Protein AF-A0A2H9QUG7-F1 (afdb_monomer_lite)

pLDDT: mean 70.76, std 16.87, range [34.12, 91.94]

Sequence (78 aa):
MKNENIILQEKTWANIKTRFQYGMTYIRVYLTDKRIYGKSFLIPIKIFDFPFSDIQETEVKGNRLRIRWSKGKISVWL

Secondary structure (DSSP, 8-state):
-------------------EEETTEEEEEEE-SSEEEEEESSS--EEEEEEGGGEEEEEEETTEEEEEETTEEEEEE-

Structure (mmCIF, N/CA/C/O backbone):
data_AF-A0A2H9QUG7-F1
#
_entry.id   AF-A0A2H9QUG7-F1
#
loop_
_atom_site.group_PDB
_atom_site.id
_atom_site.type_symbol
_atom_site.label_atom_id
_atom_site.label_alt_id
_atom_site.label_comp_id
_atom_site.label_asym_id
_atom_site.label_entity_id
_atom_site.label_seq_id
_atom_site.pdbx_PDB_ins_code
_atom_site.Cartn_x
_atom_site.Cartn_y
_atom_site.Cartn_z
_atom_site.occupancy
_atom_site.B_iso_or_equiv
_atom_site.auth_seq_id
_atom_site.auth_comp_id
_atom_site.auth_asym_id
_atom_site.auth_atom_id
_atom_site.pdbx_PDB_model_num
ATOM 1 N N . MET A 1 1 ? -33.271 -8.080 19.534 1.00 39.00 1 MET A N 1
ATOM 2 C CA . MET A 1 1 ? -31.850 -7.901 19.174 1.00 39.00 1 MET A CA 1
ATOM 3 C C . MET A 1 1 ? -31.616 -8.637 17.865 1.00 39.00 1 MET A C 1
ATOM 5 O O . MET A 1 1 ? -31.563 -9.859 17.872 1.00 39.00 1 MET A O 1
ATOM 9 N N . LYS A 1 2 ? -31.652 -7.927 16.731 1.00 35.62 2 LYS A N 1
ATOM 10 C CA . LYS A 1 2 ? -31.408 -8.523 15.412 1.00 35.62 2 LYS A CA 1
ATOM 11 C C . LYS A 1 2 ? -29.914 -8.407 15.126 1.00 35.62 2 LYS A C 1
ATOM 13 O O . LYS A 1 2 ? -29.391 -7.301 15.112 1.00 35.62 2 LYS A O 1
ATOM 18 N N . ASN A 1 3 ? -29.259 -9.552 14.938 1.00 41.44 3 ASN A N 1
ATOM 19 C CA . ASN A 1 3 ? -27.924 -9.631 14.361 1.00 41.44 3 ASN A CA 1
ATOM 20 C C 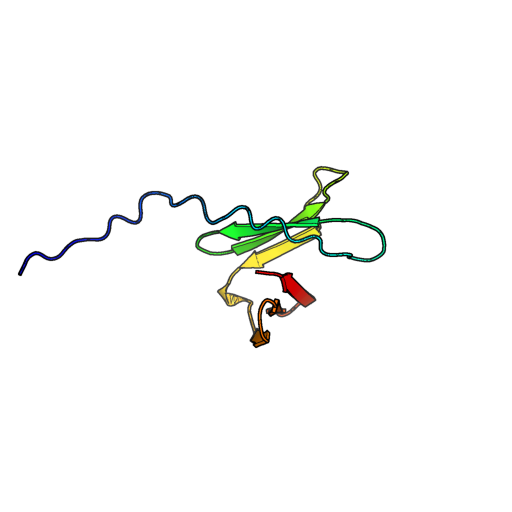. ASN A 1 3 ? -28.008 -9.107 12.930 1.00 41.44 3 ASN A C 1
ATOM 22 O O . ASN A 1 3 ? -28.395 -9.829 12.010 1.00 41.44 3 ASN A O 1
ATOM 26 N N . GLU A 1 4 ? -27.674 -7.837 12.756 1.00 39.88 4 GLU A N 1
ATOM 27 C CA . GLU A 1 4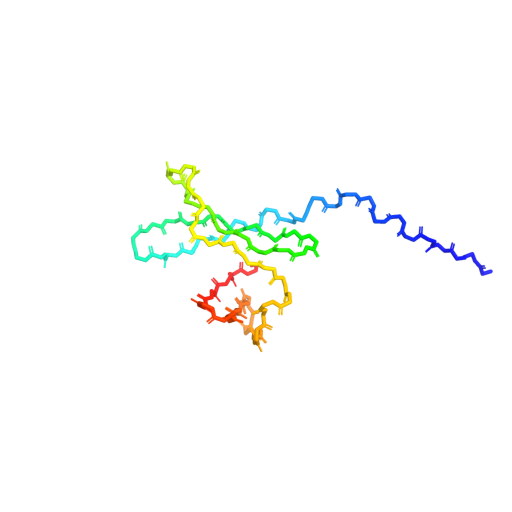 ? -27.381 -7.282 11.449 1.00 39.88 4 GLU A CA 1
ATOM 28 C C . GLU A 1 4 ? -26.037 -7.868 11.023 1.00 39.88 4 GLU A C 1
ATOM 30 O O . GLU A 1 4 ? -24.968 -7.352 11.339 1.00 39.88 4 GLU A O 1
ATOM 35 N N . ASN A 1 5 ? -26.101 -9.013 10.337 1.00 39.84 5 ASN A N 1
ATOM 36 C CA . ASN A 1 5 ? -25.062 -9.404 9.402 1.00 39.84 5 ASN A CA 1
ATOM 37 C C . ASN A 1 5 ? -24.902 -8.223 8.449 1.00 39.84 5 ASN A C 1
ATOM 39 O O . ASN A 1 5 ? -25.690 -8.055 7.517 1.00 39.84 5 ASN A O 1
ATOM 43 N N . ILE A 1 6 ? -23.913 -7.376 8.726 1.00 43.09 6 ILE A N 1
ATOM 44 C CA . ILE A 1 6 ? -23.439 -6.378 7.785 1.00 43.09 6 ILE A CA 1
ATOM 45 C C . ILE A 1 6 ? -22.867 -7.201 6.639 1.00 43.09 6 ILE A C 1
ATOM 47 O O . ILE A 1 6 ? -21.710 -7.616 6.658 1.00 43.09 6 ILE A O 1
ATOM 51 N N . ILE A 1 7 ? -23.718 -7.500 5.661 1.00 36.22 7 ILE A N 1
ATOM 52 C CA . ILE A 1 7 ? -23.284 -7.881 4.333 1.00 36.22 7 ILE A CA 1
ATOM 53 C C . ILE A 1 7 ? -22.416 -6.704 3.912 1.00 36.22 7 ILE A C 1
ATOM 55 O O . ILE A 1 7 ? -22.922 -5.619 3.619 1.00 36.22 7 ILE A O 1
ATOM 59 N N . LEU A 1 8 ? -21.099 -6.896 3.982 1.00 39.09 8 LEU A N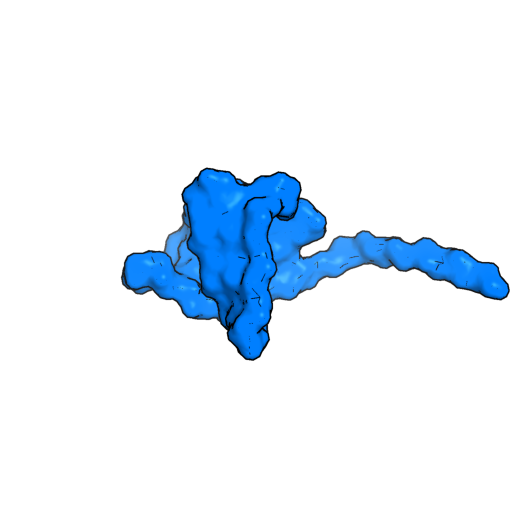 1
ATOM 60 C CA . LEU A 1 8 ? -20.120 -6.033 3.348 1.00 39.09 8 LEU A CA 1
ATOM 61 C C . LEU A 1 8 ? -20.365 -6.191 1.846 1.00 39.09 8 LEU A C 1
ATOM 63 O O . LEU A 1 8 ? -19.655 -6.919 1.161 1.00 39.09 8 LEU A O 1
ATOM 67 N N . GLN A 1 9 ? -21.444 -5.571 1.351 1.00 34.12 9 GLN A N 1
ATOM 68 C CA . GLN A 1 9 ? -21.592 -5.273 -0.062 1.00 34.12 9 GLN A CA 1
ATOM 69 C C . GLN A 1 9 ? -20.275 -4.651 -0.482 1.00 34.12 9 GLN A C 1
ATOM 71 O O . GLN A 1 9 ? -19.780 -3.807 0.266 1.00 34.12 9 GLN A O 1
ATOM 76 N N . GLU A 1 10 ? -19.734 -5.120 -1.607 1.00 42.66 10 GLU A N 1
ATOM 77 C CA . GLU A 1 10 ? -18.509 -4.688 -2.281 1.00 42.66 10 GLU A CA 1
ATOM 78 C C . GLU A 1 10 ? -18.387 -3.161 -2.274 1.00 42.66 10 GLU A C 1
ATOM 80 O O . GLU A 1 10 ? -18.705 -2.456 -3.232 1.00 42.66 10 GLU A O 1
ATOM 85 N N . LYS A 1 11 ? -17.983 -2.623 -1.125 1.00 41.72 11 LYS A N 1
ATOM 86 C CA . LYS A 1 11 ? -17.922 -1.202 -0.862 1.00 41.72 11 LYS A CA 1
ATOM 87 C C . LYS A 1 11 ? -16.694 -0.812 -1.638 1.00 41.72 11 LYS A C 1
ATOM 89 O O . LYS A 1 11 ? -15.589 -1.114 -1.212 1.00 41.72 11 LYS A O 1
ATOM 94 N N . THR A 1 12 ? -16.889 -0.235 -2.821 1.00 46.69 12 THR A N 1
ATOM 95 C CA . THR A 1 12 ? -15.843 0.420 -3.601 1.00 46.69 12 THR A CA 1
ATOM 96 C C . THR A 1 12 ? -15.086 1.344 -2.664 1.00 46.69 12 THR A C 1
ATOM 98 O O . THR A 1 12 ? -15.519 2.460 -2.372 1.00 46.69 12 THR A O 1
ATOM 101 N N . TRP A 1 13 ? -13.993 0.818 -2.125 1.00 50.66 13 TRP A N 1
ATOM 102 C CA . TRP A 1 13 ? -13.115 1.510 -1.214 1.00 50.66 13 TRP A CA 1
ATOM 103 C C . TRP A 1 13 ? -12.630 2.753 -1.937 1.00 50.66 13 TRP A C 1
ATOM 105 O O . TRP A 1 13 ? -12.264 2.705 -3.114 1.00 50.66 13 TRP A O 1
ATOM 115 N N . ALA A 1 14 ? -12.766 3.879 -1.242 1.00 52.47 14 ALA A N 1
ATOM 116 C CA . ALA A 1 14 ? -12.631 5.213 -1.786 1.00 52.47 14 ALA A CA 1
ATOM 117 C C . ALA A 1 14 ? -11.453 5.299 -2.769 1.00 52.47 14 ALA A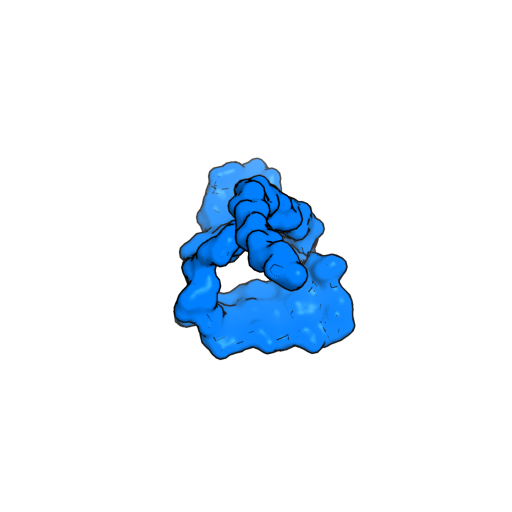 C 1
ATOM 119 O O . ALA A 1 14 ? -10.316 4.968 -2.431 1.00 52.47 14 ALA A O 1
ATOM 120 N N . ASN A 1 15 ? -11.719 5.770 -3.990 1.00 54.28 15 ASN A N 1
ATOM 121 C CA . ASN A 1 15 ? -10.679 6.272 -4.880 1.00 54.28 15 ASN A CA 1
ATOM 122 C C . ASN A 1 15 ? -10.052 7.501 -4.208 1.00 54.28 15 ASN A C 1
ATOM 124 O O . ASN A 1 15 ? -10.403 8.636 -4.541 1.00 54.28 15 ASN A O 1
ATOM 128 N N . ILE A 1 16 ? -9.163 7.293 -3.233 1.00 58.50 16 ILE A N 1
ATOM 129 C CA . ILE A 1 16 ? -8.465 8.379 -2.559 1.00 58.50 16 ILE A CA 1
ATOM 130 C C . ILE A 1 16 ? -7.485 8.956 -3.583 1.00 58.50 16 ILE A C 1
ATOM 132 O O . ILE A 1 16 ? -6.399 8.433 -3.841 1.00 58.50 16 ILE A O 1
ATOM 136 N N . LYS A 1 17 ? -7.902 10.045 -4.236 1.00 55.16 17 LYS A N 1
ATOM 137 C CA . LYS A 1 17 ? -7.078 10.792 -5.189 1.00 55.16 17 LYS A CA 1
ATOM 138 C C . LYS A 1 17 ? -6.053 11.624 -4.428 1.00 55.16 17 LYS A C 1
ATOM 140 O O . LYS A 1 17 ? -6.134 12.846 -4.388 1.00 55.16 17 LYS A O 1
ATOM 145 N N . THR A 1 18 ? -5.052 10.979 -3.849 1.00 55.41 18 THR A N 1
ATOM 146 C CA . THR A 1 18 ? -3.926 11.713 -3.276 1.00 55.41 18 THR A CA 1
ATOM 147 C C . THR A 1 18 ? -2.960 12.117 -4.370 1.00 55.41 18 THR A C 1
ATOM 149 O O . THR A 1 18 ? -2.437 11.255 -5.070 1.00 55.41 18 THR A O 1
ATOM 152 N N . ARG A 1 19 ? -2.667 13.414 -4.504 1.00 54.91 19 ARG A N 1
ATOM 153 C CA . ARG A 1 19 ? -1.514 13.887 -5.282 1.00 54.91 19 ARG A CA 1
ATOM 154 C C . ARG A 1 19 ? -0.240 13.503 -4.532 1.00 54.91 19 ARG A C 1
ATOM 156 O O . ARG A 1 19 ? 0.266 14.272 -3.723 1.00 54.91 19 ARG A O 1
ATOM 163 N N . PHE A 1 20 ? 0.253 12.294 -4.759 1.00 59.38 20 PHE A N 1
ATOM 164 C CA . PHE A 1 20 ? 1.555 11.883 -4.250 1.00 59.38 20 PHE A CA 1
ATOM 165 C C . PHE A 1 20 ? 2.608 12.135 -5.326 1.00 59.38 20 PHE A C 1
ATOM 167 O O . PHE A 1 20 ? 2.466 11.664 -6.454 1.00 59.38 20 PHE A O 1
ATOM 174 N N . GLN A 1 21 ? 3.629 12.913 -4.970 1.00 53.00 21 GLN A N 1
ATOM 175 C CA . GLN A 1 21 ? 4.796 13.161 -5.801 1.00 53.00 21 GLN A CA 1
ATOM 176 C C . GLN A 1 21 ? 5.828 12.070 -5.498 1.00 53.00 21 GLN A C 1
ATOM 178 O O . GLN A 1 21 ? 6.540 12.133 -4.498 1.00 53.00 21 GLN A O 1
ATOM 183 N N . TYR A 1 22 ? 5.880 11.044 -6.348 1.00 53.28 22 TYR A N 1
ATOM 184 C CA . TYR A 1 22 ? 6.988 10.090 -6.366 1.00 53.28 22 TYR A CA 1
ATOM 185 C C . TYR A 1 22 ? 7.946 10.527 -7.478 1.00 53.28 22 TYR A C 1
ATOM 187 O O . TYR A 1 22 ? 7.638 10.389 -8.664 1.00 53.28 22 TYR A O 1
ATOM 195 N N . GLY A 1 23 ? 9.057 11.170 -7.110 1.00 65.00 23 GLY A N 1
ATOM 196 C CA . GLY A 1 23 ? 9.906 11.878 -8.075 1.00 65.00 23 GLY A CA 1
ATOM 197 C C . GLY A 1 23 ? 9.183 13.090 -8.687 1.00 65.00 23 GLY A C 1
ATOM 198 O O . GLY A 1 23 ? 8.888 14.050 -7.982 1.00 65.00 23 GLY A O 1
ATOM 199 N N . M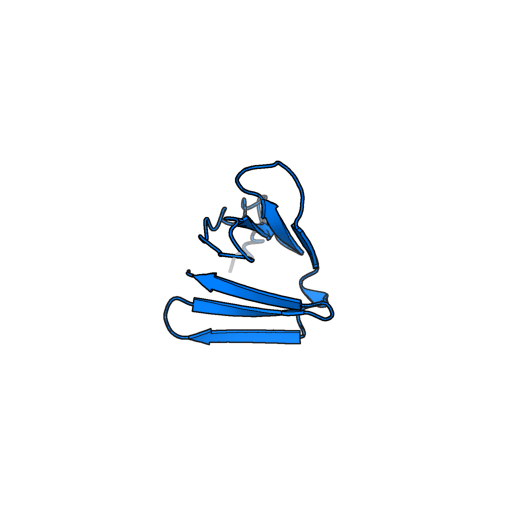ET A 1 24 ? 8.878 13.052 -9.989 1.00 61.03 24 MET A N 1
ATOM 200 C CA . MET A 1 24 ? 8.102 14.089 -10.706 1.00 61.03 24 MET A CA 1
ATOM 201 C C . MET A 1 24 ? 6.684 13.637 -11.102 1.00 61.03 24 MET A C 1
ATOM 203 O O . MET A 1 24 ? 5.960 14.387 -11.750 1.00 61.03 24 MET A O 1
ATOM 207 N N . THR A 1 25 ? 6.270 12.415 -10.749 1.00 61.12 25 THR A N 1
ATOM 208 C CA . THR A 1 25 ? 5.017 11.830 -11.257 1.00 61.12 25 THR A CA 1
ATOM 209 C C . THR A 1 25 ? 3.928 11.792 -10.192 1.00 61.12 25 THR A C 1
ATOM 211 O O . THR A 1 25 ? 4.173 11.413 -9.045 1.00 61.12 25 THR A O 1
ATOM 214 N N . TYR A 1 26 ? 2.705 12.143 -10.598 1.00 69.00 26 TYR A N 1
ATOM 215 C CA . TYR A 1 26 ? 1.493 11.971 -9.800 1.00 69.00 26 TYR A CA 1
ATOM 216 C C . TYR A 1 26 ? 1.001 10.525 -9.857 1.00 69.00 26 TYR A C 1
ATOM 218 O O . TYR A 1 26 ? 0.900 9.936 -10.936 1.00 69.00 26 TYR A O 1
ATOM 226 N N . ILE A 1 27 ? 0.633 9.968 -8.704 1.00 75.56 27 ILE A N 1
ATOM 227 C CA . ILE A 1 27 ? 0.106 8.601 -8.602 1.00 75.56 27 ILE A CA 1
ATOM 228 C C . ILE A 1 27 ? -1.293 8.608 -7.981 1.00 75.56 27 ILE A C 1
ATOM 230 O O . ILE A 1 27 ? -1.599 9.455 -7.148 1.00 75.56 27 ILE A O 1
ATOM 234 N N . ARG A 1 28 ? -2.147 7.662 -8.370 1.00 78.12 28 ARG A N 1
ATOM 235 C CA . ARG A 1 28 ? -3.420 7.375 -7.695 1.00 78.12 28 ARG A CA 1
ATOM 236 C C . ARG A 1 28 ? -3.232 6.189 -6.769 1.00 78.12 28 ARG A C 1
ATOM 238 O O . ARG A 1 28 ? -2.710 5.163 -7.205 1.00 78.12 28 ARG A O 1
ATOM 245 N N . VAL A 1 29 ? -3.677 6.329 -5.527 1.00 77.38 29 VAL A N 1
ATOM 246 C CA . VAL A 1 29 ? -3.615 5.269 -4.524 1.00 77.38 29 VAL A CA 1
ATOM 247 C C . VAL A 1 29 ? -4.999 4.662 -4.385 1.00 77.38 29 VAL A C 1
ATOM 249 O O . VAL A 1 29 ? -5.992 5.372 -4.262 1.00 77.38 29 VAL A O 1
ATOM 252 N N . TYR A 1 30 ? -5.048 3.342 -4.421 1.00 78.06 30 TYR A N 1
ATOM 253 C CA . TYR A 1 30 ? -6.261 2.570 -4.244 1.00 78.06 30 TYR A CA 1
ATOM 254 C C . TYR A 1 30 ? -6.069 1.719 -3.001 1.00 78.06 30 TYR A C 1
ATOM 256 O O . TYR A 1 30 ? -5.106 0.955 -2.907 1.00 78.06 30 TYR A O 1
ATOM 264 N N . LEU A 1 31 ? -6.980 1.880 -2.052 1.00 76.62 31 LEU A N 1
ATOM 265 C CA . LEU A 1 31 ? -7.129 0.970 -0.932 1.00 76.62 31 LEU A CA 1
ATOM 266 C C . LEU A 1 31 ? -8.278 0.042 -1.307 1.00 76.62 31 LEU A C 1
ATOM 268 O O . LEU A 1 31 ? -9.265 0.496 -1.865 1.00 76.62 31 LEU A O 1
ATOM 272 N N . THR A 1 32 ? -8.124 -1.245 -1.060 1.00 76.81 32 THR A N 1
ATOM 273 C CA . THR A 1 32 ? -9.166 -2.271 -1.225 1.00 76.81 32 THR A CA 1
ATOM 274 C C . THR A 1 32 ? -9.330 -2.995 0.105 1.00 76.81 32 THR A C 1
ATOM 276 O O . THR A 1 32 ? -8.567 -2.716 1.024 1.00 76.81 32 THR A O 1
ATOM 279 N N . ASP A 1 33 ? -10.226 -3.977 0.214 1.00 74.75 33 ASP A N 1
ATOM 280 C CA . ASP A 1 33 ? -10.419 -4.744 1.459 1.00 74.75 33 ASP A CA 1
ATOM 281 C C . ASP A 1 33 ? -9.139 -5.373 2.025 1.00 74.75 33 ASP A C 1
ATOM 283 O O . ASP A 1 33 ? -9.058 -5.665 3.216 1.00 74.75 33 ASP A O 1
ATOM 287 N N . LYS A 1 34 ? -8.148 -5.654 1.170 1.00 82.19 34 LYS A N 1
ATOM 288 C CA . LYS A 1 34 ? -6.968 -6.442 1.555 1.00 82.19 34 LYS A CA 1
ATOM 289 C C . LYS A 1 34 ? -5.642 -5.857 1.103 1.00 82.19 34 LYS A C 1
ATOM 291 O O . LYS A 1 34 ? -4.599 -6.382 1.491 1.00 82.19 34 LYS A O 1
ATOM 296 N N . ARG A 1 35 ? -5.647 -4.857 0.220 1.00 86.25 35 ARG A N 1
ATOM 297 C CA . ARG A 1 35 ? -4.438 -4.407 -0.480 1.00 86.25 35 ARG A CA 1
ATOM 298 C C . ARG A 1 35 ? -4.431 -2.912 -0.706 1.00 86.25 35 ARG A C 1
ATOM 300 O O . ARG A 1 35 ? -5.479 -2.302 -0.923 1.00 86.25 35 ARG A O 1
ATOM 307 N N . ILE A 1 36 ? -3.222 -2.374 -0.773 1.00 83.69 36 ILE A N 1
ATOM 308 C CA . ILE A 1 36 ? -2.947 -1.026 -1.249 1.00 83.69 36 ILE A CA 1
ATOM 309 C C . ILE A 1 36 ? -2.147 -1.147 -2.538 1.00 83.69 36 ILE A C 1
ATOM 311 O O . ILE A 1 36 ? -1.113 -1.815 -2.573 1.00 83.69 36 ILE A O 1
ATOM 315 N N . TYR A 1 37 ? -2.600 -0.479 -3.595 1.00 84.38 37 TYR A N 1
ATOM 316 C CA . TYR A 1 37 ? -1.813 -0.346 -4.814 1.00 84.38 37 TYR A CA 1
ATOM 317 C C . TYR A 1 37 ? -1.818 1.084 -5.345 1.00 84.38 37 TYR A C 1
ATOM 319 O O . TYR A 1 37 ? -2.811 1.807 -5.271 1.00 84.38 37 TYR A O 1
ATOM 327 N N . GLY A 1 38 ? -0.682 1.496 -5.896 1.00 83.56 38 GLY A N 1
ATOM 328 C CA . GLY A 1 38 ? -0.490 2.785 -6.547 1.00 83.56 38 GLY A CA 1
ATOM 329 C C . GLY A 1 38 ? -0.425 2.605 -8.057 1.00 83.56 38 GLY A C 1
ATOM 330 O O . GLY A 1 38 ? 0.262 1.705 -8.534 1.00 83.56 38 GLY A O 1
ATOM 331 N N . LYS A 1 39 ? -1.100 3.460 -8.827 1.00 82.25 39 LYS A N 1
ATOM 332 C CA . LYS A 1 39 ? -0.954 3.532 -10.292 1.00 82.25 39 LYS A CA 1
ATOM 333 C C . LYS A 1 39 ? -0.464 4.908 -10.713 1.00 82.25 39 LYS A C 1
ATOM 335 O O . LYS A 1 39 ? -0.865 5.901 -10.107 1.00 82.25 39 LYS A O 1
ATOM 340 N N . SER A 1 40 ? 0.359 4.980 -11.757 1.00 76.81 40 SER A N 1
ATOM 341 C CA . SER A 1 40 ? 0.700 6.272 -12.362 1.00 76.81 40 SER A CA 1
ATOM 342 C C . SER A 1 40 ? -0.563 6.948 -12.910 1.00 76.81 40 SER A C 1
ATOM 344 O O . SER A 1 40 ? -1.506 6.295 -13.361 1.00 76.81 40 SER A O 1
ATOM 346 N N . PHE A 1 41 ? -0.610 8.275 -12.802 1.00 70.56 41 PHE A N 1
ATOM 347 C CA . PHE A 1 41 ? -1.683 9.077 -13.379 1.00 70.56 41 PHE A CA 1
ATOM 348 C C . PHE A 1 41 ? -1.557 9.183 -14.903 1.00 70.56 41 PHE A C 1
ATOM 350 O O . PHE A 1 41 ? -2.570 9.180 -15.595 1.00 70.56 41 PHE A O 1
ATOM 357 N N . LEU A 1 42 ? -0.322 9.288 -15.404 1.00 72.69 42 LEU A N 1
ATOM 358 C CA . LEU A 1 42 ? -0.024 9.512 -16.822 1.00 72.69 42 LEU A CA 1
ATOM 359 C C . LEU A 1 42 ? -0.016 8.211 -17.626 1.00 72.69 42 LEU A C 1
ATOM 361 O O . LEU A 1 42 ? -0.362 8.208 -18.800 1.00 72.69 42 LEU A O 1
ATOM 365 N N . ILE A 1 43 ? 0.391 7.109 -16.994 1.00 74.94 43 ILE A N 1
ATOM 366 C CA . ILE A 1 43 ? 0.569 5.812 -17.648 1.00 74.94 43 ILE A CA 1
ATOM 367 C C . ILE A 1 43 ? -0.138 4.757 -16.789 1.00 74.94 43 ILE A C 1
ATOM 369 O O . ILE A 1 43 ? 0.023 4.782 -15.570 1.00 74.94 43 ILE A O 1
ATOM 373 N N . PRO A 1 44 ? -0.897 3.803 -17.355 1.00 71.25 44 PRO A N 1
ATOM 374 C CA . PRO A 1 44 ? -1.640 2.801 -16.584 1.00 71.25 44 PRO A CA 1
ATOM 375 C C . PRO A 1 44 ? -0.753 1.692 -15.969 1.00 71.25 44 PRO A C 1
ATOM 377 O O . PRO A 1 44 ? -1.129 0.524 -15.948 1.00 71.25 44 PRO A O 1
ATOM 380 N N . ILE A 1 45 ? 0.418 2.043 -15.432 1.00 78.44 45 ILE A N 1
ATOM 381 C CA . ILE A 1 45 ? 1.356 1.125 -14.771 1.00 78.44 45 ILE A CA 1
ATOM 382 C C . ILE A 1 45 ? 1.117 1.132 -13.255 1.00 78.44 45 ILE A C 1
ATOM 384 O O . ILE A 1 45 ? 0.948 2.195 -12.646 1.00 78.44 45 ILE A O 1
ATOM 388 N N . LYS A 1 46 ? 1.126 -0.058 -12.635 1.00 80.88 46 LYS A N 1
ATOM 389 C CA . LYS A 1 46 ? 1.173 -0.218 -11.172 1.00 80.88 46 LYS A CA 1
ATOM 390 C C . LYS A 1 46 ? 2.583 0.100 -10.664 1.00 80.88 46 LYS A C 1
ATOM 392 O O . LYS A 1 46 ? 3.546 -0.500 -11.122 1.00 80.88 46 LYS A O 1
ATOM 397 N N . ILE A 1 47 ? 2.687 1.022 -9.712 1.00 80.88 47 ILE A N 1
ATOM 398 C CA . ILE A 1 47 ? 3.953 1.478 -9.114 1.00 80.88 47 ILE A CA 1
ATOM 399 C C . ILE A 1 47 ? 4.282 0.674 -7.856 1.00 80.88 47 ILE A C 1
ATOM 401 O O . ILE A 1 47 ? 5.431 0.322 -7.621 1.00 80.88 47 ILE A O 1
ATOM 405 N N . PHE A 1 48 ? 3.269 0.361 -7.054 1.00 83.38 48 PHE A N 1
ATOM 406 C CA . PHE A 1 48 ? 3.387 -0.551 -5.922 1.00 83.38 48 PHE A CA 1
ATOM 407 C C . PHE A 1 48 ? 2.070 -1.295 -5.731 1.00 83.38 48 PHE A C 1
ATOM 409 O O . PHE A 1 48 ? 1.013 -0.810 -6.139 1.00 83.38 48 PHE A O 1
ATOM 416 N N . ASP A 1 49 ? 2.143 -2.468 -5.114 1.00 88.19 49 ASP A N 1
ATOM 417 C CA . ASP A 1 49 ? 1.001 -3.322 -4.801 1.00 88.19 49 ASP A CA 1
ATOM 418 C C . ASP A 1 49 ? 1.399 -4.236 -3.636 1.00 88.19 49 ASP A C 1
ATOM 420 O O . ASP A 1 49 ? 2.285 -5.080 -3.788 1.00 88.19 49 ASP A O 1
ATOM 424 N N . PHE A 1 50 ? 0.790 -4.050 -2.466 1.00 87.12 50 PHE A N 1
ATOM 425 C CA . PHE A 1 50 ? 1.091 -4.840 -1.272 1.00 87.12 50 PHE A CA 1
ATOM 426 C C . PHE A 1 50 ? -0.171 -5.110 -0.440 1.00 87.12 50 PHE A C 1
ATOM 428 O O . PHE A 1 50 ? -1.112 -4.308 -0.452 1.00 87.12 50 PHE A O 1
ATOM 435 N N . PRO A 1 51 ? -0.240 -6.258 0.257 1.00 90.00 51 PRO A N 1
ATOM 436 C CA . PRO A 1 51 ? -1.361 -6.575 1.131 1.00 90.00 51 PRO A CA 1
ATOM 437 C C . PRO A 1 51 ? -1.284 -5.800 2.452 1.00 90.00 51 PRO A C 1
ATOM 439 O O . PRO A 1 51 ? -0.205 -5.421 2.896 1.00 90.00 51 PRO A O 1
ATOM 442 N N . PHE A 1 52 ? -2.417 -5.624 3.132 1.00 83.88 52 PHE A N 1
ATOM 443 C CA . PHE A 1 52 ? -2.456 -5.003 4.462 1.00 83.88 52 PHE A CA 1
ATOM 444 C C . PHE A 1 52 ? -1.626 -5.756 5.504 1.00 83.88 52 PHE A C 1
ATOM 446 O O . PHE A 1 52 ? -1.066 -5.131 6.395 1.00 83.88 52 PHE A O 1
ATOM 453 N N . SER A 1 53 ? -1.482 -7.075 5.358 1.00 87.44 53 SER A N 1
ATOM 454 C CA . SER A 1 53 ? -0.624 -7.890 6.224 1.00 87.44 53 SER A CA 1
ATOM 455 C C . SER A 1 53 ? 0.864 -7.535 6.134 1.00 87.44 53 SER A C 1
ATOM 457 O O . SER A 1 53 ? 1.631 -7.948 6.992 1.00 87.44 53 SER A O 1
ATOM 459 N N . ASP A 1 54 ? 1.283 -6.816 5.088 1.00 91.94 54 ASP A N 1
ATOM 460 C CA . ASP A 1 54 ? 2.666 -6.362 4.902 1.00 91.94 54 ASP A CA 1
ATOM 461 C C . ASP A 1 54 ? 2.919 -4.974 5.522 1.00 91.94 54 ASP A C 1
ATOM 463 O O . ASP A 1 54 ? 4.041 -4.467 5.487 1.00 91.94 54 ASP A O 1
ATOM 467 N N . ILE A 1 55 ? 1.884 -4.335 6.083 1.00 88.38 55 ILE A N 1
ATOM 468 C CA . ILE A 1 55 ? 2.018 -3.056 6.781 1.00 88.38 55 ILE A CA 1
ATOM 469 C C . ILE A 1 55 ? 2.735 -3.290 8.106 1.00 88.38 55 ILE A C 1
ATOM 471 O O . ILE A 1 55 ? 2.298 -4.074 8.943 1.00 88.38 55 ILE A O 1
ATOM 475 N N . GLN A 1 56 ? 3.825 -2.557 8.298 1.00 91.75 56 GLN A N 1
ATOM 476 C CA . GLN A 1 56 ? 4.632 -2.591 9.512 1.00 91.75 56 GLN A CA 1
ATOM 477 C C . GLN A 1 56 ? 4.308 -1.417 10.440 1.00 91.75 56 GLN A C 1
ATOM 479 O O . GLN A 1 56 ? 4.384 -1.556 11.655 1.00 91.75 56 GLN A O 1
ATOM 484 N N . GLU A 1 57 ? 3.950 -0.255 9.884 1.00 88.06 57 GLU A N 1
ATOM 485 C CA . GLU A 1 57 ? 3.705 0.961 10.663 1.00 88.06 57 GLU A CA 1
ATOM 486 C C . GLU A 1 57 ? 2.702 1.881 9.954 1.00 88.06 57 GLU A C 1
ATOM 488 O O . GLU A 1 57 ? 2.787 2.089 8.737 1.00 88.06 57 GLU A O 1
ATOM 493 N N . THR A 1 58 ? 1.782 2.468 10.724 1.00 84.75 58 THR A N 1
ATOM 494 C CA . THR A 1 58 ? 0.845 3.506 10.268 1.00 84.75 58 THR A CA 1
ATOM 495 C C . THR A 1 58 ? 0.855 4.698 11.221 1.00 84.75 58 THR A C 1
ATOM 497 O O . THR A 1 58 ? 0.631 4.523 12.415 1.00 84.75 58 THR A O 1
ATOM 500 N N . GLU A 1 59 ? 1.050 5.910 10.701 1.00 86.50 59 GLU A N 1
ATOM 501 C CA . GLU A 1 59 ? 1.030 7.158 11.481 1.00 86.50 59 GLU A CA 1
ATOM 502 C C . GLU A 1 59 ? -0.005 8.120 10.883 1.00 86.50 59 GLU A C 1
ATOM 504 O O . GLU A 1 59 ? 0.053 8.431 9.692 1.00 86.50 59 GLU A O 1
ATOM 509 N N . VAL A 1 60 ? -0.933 8.628 11.697 1.00 83.94 60 VAL A N 1
ATOM 510 C CA . VAL A 1 60 ? -1.858 9.700 11.297 1.00 83.94 60 VAL A CA 1
ATOM 511 C C . VAL A 1 60 ? -1.418 11.000 11.960 1.00 83.94 60 VAL A C 1
ATOM 513 O O . VAL A 1 60 ? -1.377 11.096 13.183 1.00 83.94 60 VAL A O 1
ATOM 516 N N . LYS A 1 61 ? -1.098 12.015 11.153 1.00 81.56 61 LYS A N 1
ATOM 517 C CA . LYS A 1 61 ? -0.709 13.350 11.618 1.00 81.56 61 LYS A CA 1
ATOM 518 C C . LYS A 1 61 ? -1.552 14.411 10.919 1.00 81.56 61 LYS A C 1
ATOM 520 O O . LYS A 1 61 ? -1.277 14.781 9.777 1.00 81.56 61 LYS A O 1
ATOM 525 N N . GLY A 1 62 ? -2.575 14.909 11.613 1.00 84.94 62 GLY A N 1
ATOM 526 C CA . GLY A 1 62 ? -3.568 15.808 11.021 1.00 84.94 62 GLY A CA 1
ATOM 527 C C . GLY A 1 62 ? -4.255 15.135 9.832 1.00 84.94 62 GLY A C 1
ATOM 528 O O . GLY A 1 62 ? -4.667 13.984 9.932 1.00 84.94 62 GLY A O 1
ATOM 529 N N . ASN A 1 63 ? -4.298 15.812 8.683 1.00 81.69 63 ASN A N 1
ATOM 530 C CA . ASN A 1 63 ? -4.912 15.284 7.462 1.00 81.69 63 ASN A CA 1
ATOM 531 C C . ASN A 1 63 ? -3.967 14.405 6.611 1.00 81.69 63 ASN A C 1
ATOM 533 O O . ASN A 1 63 ? -4.070 14.361 5.386 1.00 81.69 63 ASN A O 1
ATOM 537 N N . ARG A 1 64 ? -2.974 13.761 7.237 1.00 76.25 64 ARG A N 1
ATOM 538 C CA . ARG A 1 64 ? -1.953 12.954 6.556 1.00 76.25 64 ARG A CA 1
ATOM 539 C C . ARG A 1 64 ? -1.809 11.589 7.218 1.00 76.25 64 ARG A C 1
ATOM 541 O O . ARG A 1 64 ? -1.463 11.507 8.390 1.00 76.25 64 ARG A O 1
ATOM 548 N N . LEU A 1 65 ? -1.985 10.532 6.436 1.00 79.12 65 LEU A N 1
ATOM 549 C CA . LEU A 1 65 ? -1.732 9.138 6.784 1.00 79.12 65 LEU A CA 1
ATOM 550 C C . LEU A 1 65 ? -0.392 8.692 6.188 1.00 79.12 65 LEU A C 1
ATOM 552 O O . LEU A 1 65 ? -0.161 8.802 4.988 1.00 79.12 65 LEU A O 1
ATOM 556 N N . ARG A 1 66 ? 0.515 8.165 7.000 1.00 84.31 66 ARG A N 1
ATOM 557 C CA . ARG A 1 66 ? 1.754 7.523 6.555 1.00 84.31 66 ARG A CA 1
ATOM 558 C C . ARG A 1 66 ? 1.642 6.027 6.757 1.00 84.31 66 ARG A C 1
ATOM 560 O O . ARG A 1 66 ? 1.141 5.591 7.783 1.00 84.31 66 ARG A O 1
ATOM 567 N N . ILE A 1 67 ? 2.126 5.265 5.786 1.00 84.19 67 ILE A N 1
ATOM 568 C CA . ILE A 1 67 ? 2.117 3.803 5.812 1.00 84.19 67 ILE A CA 1
ATOM 569 C C . ILE A 1 67 ? 3.512 3.330 5.421 1.00 84.19 67 ILE A C 1
ATOM 571 O O . ILE A 1 67 ? 4.040 3.768 4.397 1.00 84.19 67 ILE A O 1
ATOM 575 N N . ARG A 1 68 ? 4.105 2.441 6.212 1.00 86.19 68 ARG A N 1
ATOM 576 C CA . ARG A 1 68 ? 5.354 1.740 5.902 1.00 86.19 68 ARG A CA 1
ATOM 577 C C . ARG A 1 68 ? 5.066 0.246 5.791 1.00 86.19 68 ARG A C 1
ATOM 579 O O . ARG A 1 68 ? 4.369 -0.315 6.633 1.00 86.19 68 ARG A O 1
ATOM 586 N N . TRP A 1 69 ? 5.600 -0.377 4.751 1.00 90.69 69 TRP A N 1
ATOM 587 C CA . TRP A 1 69 ? 5.538 -1.815 4.502 1.00 90.69 69 TRP A CA 1
ATOM 588 C C . TRP A 1 69 ? 6.949 -2.360 4.270 1.00 90.69 69 TRP A C 1
ATOM 590 O O . TRP A 1 69 ? 7.901 -1.583 4.153 1.00 90.69 69 TRP A O 1
ATOM 600 N N . SER A 1 70 ? 7.097 -3.683 4.166 1.00 87.38 70 SER A N 1
ATOM 601 C CA . SER A 1 70 ? 8.414 -4.340 4.082 1.00 87.38 70 SER A CA 1
ATOM 602 C C . SER A 1 70 ? 9.333 -3.806 2.977 1.00 87.38 70 SER A C 1
ATOM 604 O O . SER A 1 70 ? 10.554 -3.840 3.115 1.00 87.38 70 SER A O 1
ATOM 606 N N . LYS A 1 71 ? 8.757 -3.286 1.887 1.00 84.06 71 LYS A N 1
ATOM 607 C CA . LYS A 1 71 ? 9.485 -2.804 0.704 1.00 84.06 71 LYS A CA 1
ATOM 608 C C . LYS A 1 71 ? 9.443 -1.285 0.515 1.00 84.06 71 LYS A C 1
ATOM 610 O O . LYS A 1 71 ? 9.974 -0.800 -0.482 1.00 84.06 71 LYS A O 1
ATOM 615 N N . GLY A 1 72 ? 8.807 -0.513 1.403 1.00 83.94 72 GLY A N 1
ATOM 616 C CA . GLY A 1 72 ? 8.695 0.931 1.185 1.00 83.94 72 GLY A CA 1
ATOM 617 C C . GLY A 1 72 ? 7.814 1.704 2.160 1.00 83.94 72 GLY A C 1
ATOM 618 O O . GLY A 1 72 ? 7.380 1.205 3.193 1.00 83.94 72 GLY A O 1
ATOM 619 N N . LYS A 1 73 ? 7.578 2.980 1.839 1.00 86.00 73 LYS A N 1
ATOM 620 C CA . LYS A 1 73 ? 6.691 3.867 2.601 1.00 86.00 73 LYS A CA 1
ATOM 621 C C . LYS A 1 73 ? 5.922 4.823 1.692 1.00 86.00 73 LYS A C 1
ATOM 623 O O . LYS A 1 73 ? 6.446 5.266 0.671 1.00 86.00 73 LYS A O 1
ATOM 628 N N . ILE A 1 74 ? 4.711 5.193 2.101 1.00 78.00 74 ILE A N 1
ATOM 629 C CA . ILE A 1 74 ? 3.843 6.172 1.440 1.00 78.00 74 ILE A CA 1
ATOM 630 C C . ILE A 1 74 ? 3.298 7.183 2.450 1.00 78.00 74 ILE A C 1
ATOM 632 O O . ILE A 1 74 ? 3.155 6.905 3.637 1.00 78.00 74 ILE A O 1
ATOM 636 N N . SER A 1 75 ? 3.016 8.392 1.969 1.00 77.56 75 SER A N 1
ATOM 637 C CA . SER A 1 75 ? 2.235 9.409 2.667 1.00 77.56 75 SER A CA 1
ATOM 638 C C . SER A 1 75 ? 1.013 9.776 1.832 1.00 77.56 75 SER A C 1
ATOM 640 O O . SER A 1 75 ? 1.158 10.237 0.706 1.00 77.56 75 SER A O 1
ATOM 642 N N . VAL A 1 76 ? -0.167 9.601 2.395 1.00 72.56 76 VAL A N 1
ATOM 643 C CA . VAL A 1 76 ? -1.483 9.832 1.809 1.00 72.56 76 VAL A CA 1
ATOM 644 C C . VAL A 1 76 ? -2.083 11.042 2.528 1.00 72.56 76 VAL A C 1
ATOM 646 O O . VAL A 1 76 ? -2.088 11.079 3.753 1.00 72.56 76 VAL A O 1
ATOM 649 N N . TRP A 1 77 ? -2.535 12.055 1.795 1.00 71.75 77 TRP A N 1
ATOM 650 C CA . TRP A 1 77 ? -3.357 13.129 2.363 1.00 71.75 77 TRP A CA 1
ATOM 651 C C . TRP A 1 77 ? -4.817 12.673 2.339 1.00 71.75 77 TRP A C 1
ATOM 653 O O . TRP A 1 77 ? -5.270 12.225 1.285 1.00 71.75 77 TRP A O 1
ATOM 663 N N . LEU A 1 78 ? -5.490 12.698 3.490 1.00 65.25 78 LEU A N 1
ATOM 664 C CA . LEU A 1 78 ? -6.883 12.263 3.628 1.00 65.25 78 LEU A CA 1
ATOM 665 C C . LEU A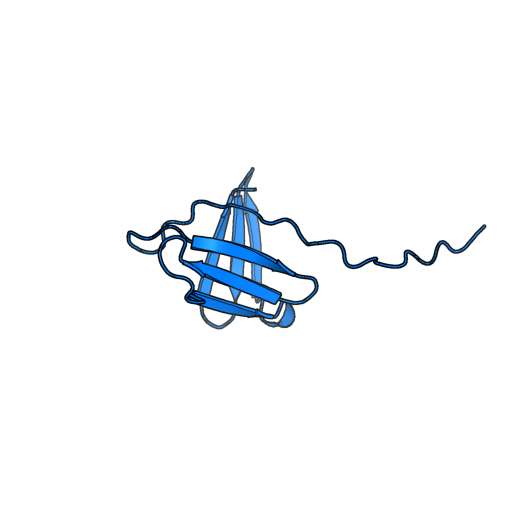 1 78 ? -7.869 13.318 3.105 1.00 65.25 78 LEU A C 1
ATOM 667 O O . LEU A 1 78 ? -7.484 14.506 3.002 1.00 65.25 78 LEU A O 1
#

Radius of gyration: 14.62 Å; chains: 1; bounding box: 42×25×37 Å

Foldseek 3Di:
DDPPPPPPDQPQQDQQLFQDCPPNWGWTWGDGPFKIWIATPVDRDIPDIDTPVQWDDWDDDPQWIKTAGPVGIDIGGD